Protein AF-A0AAN8QAS1-F1 (afdb_monomer_lite)

InterPro domains:
  IPR036691 Endonuclease/exonuclease/phosphatase superfamily [G3DSA:3.60.10.10] (1-132)
  IPR036691 Endonuclease/exonuclease/phosphatase superfamily [SSF56219] (20-127)

Structure (mmCIF, N/CA/C/O backbone):
data_AF-A0AAN8QAS1-F1
#
_entry.id   AF-A0AAN8QAS1-F1
#
loop_
_atom_site.group_PDB
_atom_site.id
_atom_site.type_symbol
_atom_site.label_atom_id
_atom_site.label_alt_id
_atom_site.label_comp_id
_atom_site.label_asym_id
_atom_site.label_entity_id
_atom_site.label_seq_id
_atom_site.pdbx_PDB_ins_code
_atom_site.Cartn_x
_atom_site.Cartn_y
_atom_site.Cartn_z
_atom_site.occupancy
_atom_site.B_iso_or_equiv
_atom_site.auth_seq_id
_atom_site.auth_comp_id
_atom_site.auth_asym_id
_atom_site.auth_atom_id
_atom_site.pdbx_PDB_model_num
ATOM 1 N N . MET A 1 1 ? -7.646 18.640 0.478 1.00 56.62 1 MET A N 1
ATOM 2 C CA . MET A 1 1 ? -7.851 17.253 0.929 1.00 56.62 1 MET A CA 1
ATOM 3 C C . MET A 1 1 ? -8.070 16.413 -0.322 1.00 56.62 1 MET A C 1
ATOM 5 O O . MET A 1 1 ? -8.580 16.973 -1.288 1.00 56.62 1 MET A O 1
ATOM 9 N N . SER A 1 2 ? -7.539 15.191 -0.413 1.00 81.88 2 SER A N 1
ATOM 10 C CA . SER A 1 2 ? -7.695 14.381 -1.635 1.00 81.88 2 SER A CA 1
ATOM 11 C C . SER A 1 2 ? -9.112 13.797 -1.704 1.00 81.88 2 SER A C 1
ATOM 13 O O . SER A 1 2 ? -9.688 13.495 -0.666 1.00 81.88 2 SER A O 1
ATOM 15 N N . VAL A 1 3 ? -9.660 13.589 -2.909 1.00 90.25 3 VAL A N 1
ATOM 16 C CA . VAL A 1 3 ? -11.012 13.010 -3.093 1.00 90.25 3 VAL A CA 1
ATOM 17 C C . VAL A 1 3 ? -11.155 11.665 -2.368 1.00 90.25 3 VAL A C 1
ATOM 19 O O . VAL A 1 3 ? -12.185 11.389 -1.769 1.00 90.25 3 VAL A O 1
ATOM 22 N N . LEU A 1 4 ? -10.100 10.842 -2.373 1.00 92.69 4 LEU A N 1
ATOM 23 C CA . LEU A 1 4 ? -10.087 9.567 -1.654 1.00 92.69 4 LEU A CA 1
ATOM 24 C C . LEU A 1 4 ? -10.229 9.755 -0.137 1.00 92.69 4 LEU A C 1
ATOM 26 O O . LEU A 1 4 ? -10.956 9.005 0.503 1.00 92.69 4 LEU A O 1
ATOM 30 N N . GLN A 1 5 ? -9.550 10.749 0.438 1.00 93.44 5 GLN A N 1
ATOM 31 C CA . GLN A 1 5 ? -9.654 11.038 1.866 1.00 93.44 5 GLN A CA 1
ATOM 32 C C . GLN A 1 5 ? -11.068 11.492 2.242 1.00 93.44 5 GLN A C 1
ATOM 34 O O . GLN A 1 5 ? -11.576 11.057 3.271 1.00 93.44 5 GLN A O 1
ATOM 39 N N . ASP A 1 6 ? -11.701 12.320 1.409 1.00 94.44 6 ASP A N 1
ATOM 40 C CA . ASP A 1 6 ? -13.074 12.782 1.638 1.00 94.44 6 ASP A CA 1
ATOM 41 C C . ASP A 1 6 ? -14.049 11.591 1.652 1.00 94.44 6 ASP A C 1
ATOM 43 O O . ASP A 1 6 ? -14.812 11.430 2.602 1.00 94.44 6 ASP A O 1
ATOM 47 N N . VAL A 1 7 ? -13.926 10.676 0.682 1.00 94.56 7 VAL A N 1
ATOM 48 C CA . VAL A 1 7 ? -14.735 9.445 0.613 1.00 94.56 7 VAL A CA 1
ATOM 49 C C . VAL A 1 7 ? -14.521 8.545 1.834 1.00 94.56 7 VAL A C 1
ATOM 51 O O . VAL A 1 7 ? -15.480 8.007 2.382 1.00 94.56 7 VAL A O 1
ATOM 54 N N . LEU A 1 8 ? -13.279 8.377 2.299 1.00 94.38 8 LEU A N 1
ATOM 55 C CA . LEU A 1 8 ? -13.002 7.568 3.492 1.00 94.38 8 LEU A CA 1
ATOM 56 C C . LEU A 1 8 ? -13.616 8.180 4.760 1.00 94.38 8 LEU A C 1
ATOM 58 O O . LEU A 1 8 ? -14.117 7.443 5.610 1.00 94.38 8 LEU A O 1
ATOM 62 N N . ILE A 1 9 ? -13.621 9.511 4.878 1.00 93.94 9 ILE A N 1
ATOM 63 C CA . ILE A 1 9 ? -14.266 10.218 5.993 1.00 93.94 9 ILE A CA 1
ATOM 64 C C . ILE A 1 9 ? -15.781 10.047 5.937 1.00 93.94 9 ILE A C 1
ATOM 66 O O . ILE A 1 9 ? -16.400 9.796 6.972 1.00 93.94 9 ILE A O 1
ATOM 70 N N . GLU A 1 10 ? -16.381 10.155 4.752 1.00 95.06 10 GLU A N 1
ATOM 71 C CA . GLU A 1 10 ? -17.814 9.930 4.552 1.00 95.06 10 GLU A CA 1
ATOM 72 C C . GLU A 1 10 ? -18.205 8.506 4.958 1.00 95.06 10 GLU A C 1
ATOM 74 O O . GLU A 1 10 ? -19.076 8.340 5.812 1.00 95.06 10 GLU A O 1
ATOM 79 N N . ILE A 1 11 ? -17.490 7.489 4.459 1.00 94.56 11 ILE A N 1
ATOM 80 C CA . ILE A 1 11 ? -17.718 6.080 4.821 1.00 94.56 11 ILE A CA 1
ATOM 81 C C . ILE A 1 11 ? -17.594 5.885 6.334 1.00 94.56 11 ILE A C 1
ATOM 83 O O . ILE A 1 11 ? -18.450 5.253 6.953 1.00 94.56 11 ILE A O 1
ATOM 87 N N . ARG A 1 12 ? -16.553 6.453 6.951 1.00 90.62 12 ARG A N 1
ATOM 88 C CA . ARG A 1 12 ? -16.329 6.350 8.396 1.00 90.62 12 ARG A CA 1
ATOM 89 C C . ARG A 1 12 ? -17.445 7.004 9.207 1.00 90.62 12 ARG A C 1
ATOM 91 O O . ARG A 1 12 ? -17.803 6.503 10.269 1.00 90.62 12 ARG A O 1
ATOM 98 N N . THR A 1 13 ? -17.969 8.123 8.720 1.00 93.00 13 THR A N 1
ATOM 99 C CA . THR A 1 13 ? -19.042 8.877 9.377 1.00 93.00 13 THR A CA 1
ATOM 100 C C . THR A 1 13 ? -20.380 8.155 9.255 1.00 93.00 13 THR A C 1
ATOM 102 O O . THR A 1 13 ? -21.142 8.117 10.218 1.00 93.00 13 THR A O 1
ATOM 105 N N . GLU A 1 14 ? -20.666 7.577 8.090 1.00 96.12 14 GLU A N 1
ATOM 106 C CA . GLU A 1 14 ? -21.944 6.925 7.801 1.00 96.12 14 GLU A CA 1
ATOM 107 C C . GLU A 1 14 ? -22.026 5.505 8.380 1.00 96.12 14 GLU A C 1
ATOM 109 O O . GLU A 1 14 ? -23.039 5.138 8.975 1.00 96.12 14 GLU A O 1
ATOM 114 N N . TYR A 1 15 ? -20.956 4.716 8.247 1.00 93.94 15 TYR A N 1
ATOM 115 C CA . TYR A 1 15 ? -20.949 3.286 8.580 1.00 93.94 15 TYR A CA 1
ATOM 116 C C . TYR A 1 15 ? -20.109 2.935 9.816 1.00 93.94 15 TYR A C 1
ATOM 118 O O . TYR A 1 15 ? -20.146 1.796 10.281 1.00 93.94 15 TYR A O 1
ATOM 126 N N . GLY A 1 16 ? -19.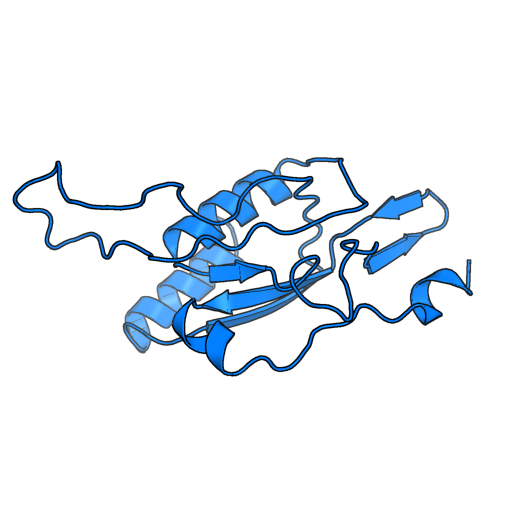366 3.891 10.380 1.00 89.62 16 GLY A N 1
ATOM 127 C CA . GLY A 1 16 ? -18.465 3.642 11.503 1.00 89.62 16 GLY A CA 1
ATOM 128 C C . GLY A 1 16 ? -17.224 2.838 11.101 1.00 89.62 16 GLY A C 1
ATOM 129 O O . GLY A 1 16 ? -16.671 3.001 10.013 1.00 89.62 16 GLY A O 1
ATOM 130 N N . PHE A 1 17 ? -16.744 1.989 12.011 1.00 85.88 17 PHE A N 1
ATOM 131 C CA . PHE A 1 17 ? -15.567 1.149 11.790 1.00 85.88 17 PHE A CA 1
ATOM 132 C C . PHE A 1 17 ? -15.937 -0.043 10.903 1.00 85.88 17 PHE A C 1
ATOM 134 O O . PHE A 1 17 ? -16.430 -1.061 11.385 1.00 85.88 17 PHE A O 1
ATOM 141 N N . VAL A 1 18 ? -15.707 0.108 9.600 1.00 92.75 18 VAL A N 1
ATOM 142 C CA . VAL A 1 18 ? -15.882 -0.949 8.600 1.00 92.75 18 VAL A CA 1
ATOM 143 C C . VAL A 1 18 ? -14.549 -1.314 7.965 1.00 92.75 18 VAL A C 1
ATOM 145 O O . VAL A 1 18 ? -13.675 -0.460 7.808 1.00 92.75 18 VAL A O 1
ATOM 148 N N . ASP A 1 19 ? -14.417 -2.577 7.573 1.00 95.00 19 ASP A N 1
ATOM 149 C CA . ASP A 1 19 ? -13.279 -3.045 6.792 1.00 95.00 19 ASP A CA 1
ATOM 150 C C . ASP A 1 19 ? -13.396 -2.560 5.342 1.00 95.00 19 ASP A C 1
ATOM 152 O O . ASP A 1 19 ? -14.443 -2.694 4.703 1.00 95.00 19 ASP A O 1
ATOM 156 N N . ILE A 1 20 ? -12.309 -2.003 4.809 1.00 95.94 20 ILE A N 1
ATOM 157 C CA . ILE A 1 20 ? -12.280 -1.348 3.501 1.00 95.94 20 ILE A CA 1
ATOM 158 C C . ILE A 1 20 ? -11.338 -2.103 2.565 1.00 95.94 20 ILE A C 1
ATOM 160 O O . ILE A 1 20 ? -10.257 -2.548 2.948 1.00 95.94 20 ILE A O 1
ATOM 164 N N . THR A 1 21 ? -11.748 -2.216 1.303 1.00 97.50 21 THR A N 1
ATOM 165 C CA . THR A 1 21 ? -10.883 -2.594 0.183 1.00 97.50 21 THR A CA 1
ATOM 166 C C . THR A 1 21 ? -10.887 -1.465 -0.838 1.00 97.50 21 THR A C 1
ATOM 168 O O . THR A 1 21 ? -11.944 -1.042 -1.301 1.00 97.50 21 THR A O 1
ATOM 171 N N . LEU A 1 22 ? -9.702 -0.988 -1.198 1.00 97.38 22 LEU A N 1
ATOM 172 C CA . LEU A 1 22 ? -9.468 -0.003 -2.245 1.00 97.38 22 LEU A CA 1
ATOM 173 C C . LEU A 1 22 ? -8.771 -0.697 -3.413 1.00 97.38 22 LEU A C 1
ATOM 175 O O . LEU A 1 22 ? -7.849 -1.480 -3.200 1.00 97.38 22 LEU A O 1
ATOM 179 N N . ALA A 1 23 ? -9.183 -0.410 -4.644 1.00 96.94 23 ALA A N 1
ATOM 180 C CA . ALA A 1 23 ? -8.551 -0.978 -5.827 1.00 96.94 23 ALA A CA 1
ATOM 181 C C . ALA A 1 23 ? -8.642 -0.020 -7.016 1.00 96.94 23 ALA A C 1
ATOM 183 O O . ALA A 1 23 ? -9.686 0.592 -7.238 1.00 96.94 23 ALA A O 1
ATOM 184 N N . GLY A 1 24 ? -7.568 0.074 -7.797 1.00 95.06 24 GLY A N 1
ATOM 185 C CA . GLY A 1 24 ? -7.543 0.842 -9.042 1.00 95.06 24 GLY A CA 1
ATOM 186 C C . GLY A 1 24 ? -6.230 1.577 -9.270 1.00 95.06 24 GLY A C 1
ATOM 187 O O . GLY A 1 24 ? -5.238 1.307 -8.595 1.00 95.06 24 GLY A O 1
ATOM 188 N N . ASP A 1 25 ? -6.252 2.506 -10.224 1.00 94.94 25 ASP A N 1
ATOM 189 C CA . ASP A 1 25 ? -5.138 3.398 -10.547 1.00 94.94 25 ASP A CA 1
ATOM 190 C C . ASP A 1 25 ? -5.106 4.581 -9.569 1.00 94.94 25 ASP A C 1
ATOM 192 O O . ASP A 1 25 ? -6.003 5.428 -9.552 1.00 94.94 25 ASP A O 1
ATOM 196 N N . PHE A 1 26 ? -4.054 4.652 -8.754 1.00 95.44 26 PHE A N 1
ATOM 197 C CA . PHE A 1 26 ? -3.834 5.750 -7.813 1.00 95.44 26 PHE A CA 1
ATOM 198 C C . PHE A 1 26 ? -2.878 6.812 -8.361 1.00 95.44 26 PHE A C 1
ATOM 200 O O . PHE A 1 26 ? -2.639 7.821 -7.690 1.00 95.44 26 PHE A O 1
ATOM 207 N N . ASN A 1 27 ? -2.248 6.564 -9.515 1.00 95.19 27 ASN A N 1
ATOM 208 C CA . ASN A 1 27 ? -1.186 7.382 -10.104 1.00 95.19 27 ASN A CA 1
ATOM 209 C C . ASN A 1 27 ? -0.080 7.762 -9.088 1.00 95.19 27 ASN A C 1
ATOM 211 O O . ASN A 1 27 ? 0.531 8.839 -9.108 1.00 95.19 27 ASN A O 1
ATOM 215 N N . SER A 1 28 ? 0.144 6.860 -8.133 1.00 96.62 28 SER A N 1
ATOM 216 C CA . SER A 1 28 ? 0.935 7.078 -6.928 1.00 96.62 28 SER A CA 1
ATOM 217 C C . SER A 1 28 ? 2.116 6.124 -6.925 1.00 96.62 28 SER A C 1
ATOM 219 O O . SER A 1 28 ? 1.950 4.920 -6.782 1.00 96.62 28 SER A O 1
ATOM 221 N N . ARG A 1 29 ? 3.332 6.645 -7.072 1.00 98.06 29 ARG A N 1
ATOM 222 C CA . ARG A 1 29 ? 4.547 5.823 -7.003 1.00 98.06 29 ARG A CA 1
ATOM 223 C C . ARG A 1 29 ? 5.024 5.842 -5.564 1.00 98.06 29 ARG A C 1
ATOM 225 O O . ARG A 1 29 ? 5.368 6.906 -5.050 1.00 98.06 29 ARG A O 1
ATOM 232 N N . THR A 1 30 ? 4.942 4.701 -4.892 1.00 98.06 30 THR A N 1
ATOM 233 C CA . THR A 1 30 ? 5.153 4.586 -3.438 1.00 98.06 30 THR A CA 1
ATOM 234 C C . THR A 1 30 ? 6.559 4.114 -3.072 1.00 98.06 30 THR A C 1
ATOM 236 O O . THR A 1 30 ? 6.929 4.165 -1.899 1.00 98.06 30 THR A O 1
ATOM 239 N N . GLY A 1 31 ? 7.367 3.677 -4.044 1.00 97.31 31 GLY A N 1
ATOM 240 C CA . GLY A 1 31 ? 8.696 3.127 -3.785 1.00 97.31 31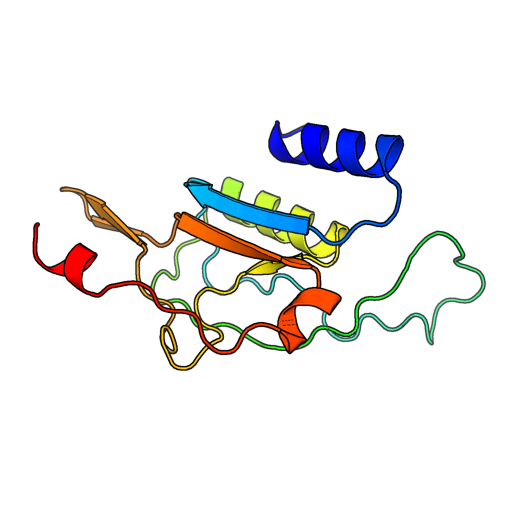 GLY A CA 1
ATOM 241 C C . GLY A 1 31 ? 8.637 1.967 -2.792 1.00 97.31 31 GLY A C 1
ATOM 242 O O . GLY A 1 31 ? 7.730 1.135 -2.857 1.00 97.31 31 GLY A O 1
ATOM 243 N N . ASP A 1 32 ? 9.551 1.987 -1.823 1.00 94.81 32 ASP A N 1
ATOM 244 C CA . ASP A 1 32 ? 9.608 1.064 -0.678 1.00 94.81 32 ASP A CA 1
ATOM 245 C C . ASP A 1 32 ? 9.087 1.695 0.624 1.00 94.81 32 ASP A C 1
ATOM 247 O O . ASP A 1 32 ? 9.494 1.310 1.717 1.00 94.81 32 ASP A O 1
ATOM 251 N N . LEU A 1 33 ? 8.230 2.718 0.539 1.00 97.25 33 LEU A N 1
ATOM 252 C CA . LEU A 1 33 ? 7.618 3.271 1.743 1.00 97.25 33 LEU A CA 1
ATOM 253 C C . LEU A 1 33 ? 6.737 2.215 2.417 1.00 97.25 33 LEU A C 1
ATOM 255 O O . LEU A 1 33 ? 5.856 1.638 1.770 1.00 97.25 33 LEU A O 1
ATOM 259 N N . GLU A 1 34 ? 6.960 2.020 3.715 1.00 97.00 34 GLU A N 1
ATOM 260 C CA . GLU A 1 34 ? 6.077 1.228 4.568 1.00 97.00 34 GLU A CA 1
ATOM 261 C C . GLU A 1 34 ? 4.741 1.959 4.712 1.00 97.00 34 GLU A C 1
ATOM 263 O O . GLU A 1 34 ? 4.723 3.165 4.967 1.00 97.00 34 GLU A O 1
ATOM 268 N N . ASP A 1 35 ? 3.642 1.227 4.566 1.00 96.56 35 ASP A N 1
ATOM 269 C CA . ASP A 1 35 ? 2.243 1.658 4.712 1.00 96.56 35 ASP A CA 1
ATOM 270 C C . ASP A 1 35 ? 1.645 1.257 6.069 1.00 96.56 35 ASP A C 1
ATOM 272 O O . ASP A 1 35 ? 0.432 1.257 6.246 1.00 96.56 35 ASP A O 1
ATOM 276 N N . TYR A 1 36 ? 2.503 0.939 7.034 1.00 95.75 36 TYR A N 1
ATOM 277 C CA . TYR A 1 36 ? 2.157 0.703 8.431 1.00 95.75 36 TYR A CA 1
ATOM 278 C C . TYR A 1 36 ? 3.132 1.455 9.345 1.00 95.75 36 TYR A C 1
ATOM 280 O O . TYR A 1 36 ? 4.203 1.906 8.914 1.00 95.75 36 TYR A O 1
ATOM 288 N N . VAL A 1 37 ? 2.746 1.641 10.604 1.00 90.94 37 VAL A N 1
ATOM 289 C CA . VAL A 1 37 ? 3.602 2.245 11.629 1.00 90.94 37 VAL A CA 1
ATOM 290 C C . VAL A 1 37 ? 4.384 1.130 12.321 1.00 90.94 37 VAL A C 1
ATOM 292 O O . VAL A 1 37 ? 3.817 0.180 12.850 1.00 90.94 37 VAL A O 1
ATOM 295 N N . GLU A 1 38 ? 5.714 1.213 12.301 1.00 84.62 38 GLU A N 1
ATOM 296 C CA . GLU A 1 38 ? 6.548 0.226 12.985 1.00 84.62 38 GLU A CA 1
ATOM 297 C C . GLU A 1 38 ? 6.421 0.398 14.505 1.00 84.62 38 GLU A C 1
ATOM 299 O O . GLU A 1 38 ? 6.643 1.486 15.032 1.00 84.62 38 GLU A O 1
ATOM 304 N N . ASN A 1 39 ? 6.105 -0.692 15.211 1.00 79.25 39 ASN A N 1
ATOM 305 C CA . ASN A 1 39 ? 5.850 -0.694 16.655 1.00 79.25 39 ASN A CA 1
ATOM 306 C C . ASN A 1 39 ? 4.735 0.272 17.070 1.00 79.25 39 ASN A C 1
ATOM 308 O O . ASN A 1 39 ? 4.919 1.076 17.987 1.00 79.25 39 ASN A O 1
ATOM 312 N N . ASP A 1 40 ? 3.571 0.145 16.438 1.00 80.44 40 ASP A N 1
ATOM 313 C CA . ASP A 1 40 ? 2.391 0.955 16.730 1.00 80.44 40 ASP A CA 1
ATOM 314 C C . ASP A 1 40 ? 1.713 0.577 18.058 1.00 80.44 40 ASP A C 1
ATOM 316 O O . ASP A 1 40 ? 0.546 0.236 18.140 1.00 80.44 40 ASP A O 1
ATOM 320 N N . SER A 1 41 ? 2.476 0.527 19.143 1.00 75.56 41 SER A N 1
ATOM 321 C CA . SER A 1 41 ? 1.998 0.100 20.449 1.00 75.56 41 SER A CA 1
ATOM 322 C C . SER A 1 41 ? 1.847 1.311 21.364 1.00 75.56 41 SER A C 1
ATOM 324 O O . SER A 1 41 ? 2.830 1.979 21.687 1.00 75.56 41 SER A O 1
ATOM 326 N N . LEU A 1 42 ? 0.654 1.488 21.931 1.00 74.81 42 LEU A N 1
ATOM 327 C CA . LEU A 1 42 ? 0.354 2.520 22.932 1.00 74.81 42 LEU A CA 1
ATOM 328 C C . LEU A 1 42 ? 0.990 2.279 24.316 1.00 74.81 42 LEU A C 1
ATOM 330 O O . LEU A 1 42 ? 0.710 3.013 25.255 1.00 74.81 42 LEU A O 1
ATOM 334 N N . ARG A 1 43 ? 1.881 1.287 24.481 1.00 68.38 43 ARG A N 1
ATOM 335 C CA . ARG A 1 43 ? 2.516 0.932 25.775 1.00 68.38 43 ARG A CA 1
ATOM 336 C C . ARG A 1 43 ? 3.144 2.105 26.536 1.00 68.38 43 ARG A C 1
ATOM 338 O O . ARG A 1 43 ? 3.299 2.008 27.750 1.00 68.38 43 ARG A O 1
ATOM 345 N N . TYR A 1 44 ? 3.533 3.171 25.840 1.00 69.69 44 TYR A N 1
ATOM 346 C CA . TYR A 1 44 ? 4.189 4.343 26.425 1.00 69.69 44 TYR A CA 1
ATOM 347 C C . TYR A 1 44 ? 3.283 5.575 26.525 1.00 69.69 44 TYR A C 1
ATOM 349 O O . TYR A 1 44 ? 3.744 6.619 26.981 1.00 69.69 44 TYR A O 1
ATOM 357 N N . ILE A 1 45 ? 2.018 5.469 26.111 1.00 71.00 45 ILE A N 1
ATOM 358 C CA . ILE A 1 45 ? 1.066 6.576 26.112 1.00 71.00 45 ILE A CA 1
ATOM 359 C C . ILE A 1 45 ? -0.156 6.164 26.935 1.00 71.00 45 ILE A C 1
ATOM 361 O O . ILE A 1 45 ? -0.907 5.270 26.557 1.00 71.00 45 ILE A O 1
ATOM 365 N N . GLN A 1 46 ? -0.323 6.798 28.093 1.00 59.56 46 GLN A N 1
ATOM 366 C CA . GLN A 1 46 ? -1.505 6.627 28.939 1.00 59.56 46 GLN A CA 1
ATOM 367 C C . GLN A 1 46 ? -2.641 7.522 28.413 1.00 59.56 46 GLN A C 1
ATOM 369 O O . GLN A 1 46 ? -2.377 8.617 27.920 1.00 59.56 46 GLN A O 1
ATOM 374 N N . ASP A 1 47 ? -3.884 7.047 28.522 1.00 61.84 47 ASP A N 1
ATOM 375 C CA . ASP A 1 47 ? -5.118 7.824 28.311 1.00 61.84 47 ASP A CA 1
ATOM 376 C C . ASP A 1 47 ? -5.374 8.372 26.889 1.00 61.84 47 ASP A C 1
ATOM 378 O O . ASP A 1 47 ? -5.870 9.487 26.720 1.00 61.84 47 ASP A O 1
ATOM 382 N N . ILE A 1 48 ? -5.098 7.583 25.842 1.00 62.94 48 ILE A N 1
ATOM 383 C CA . ILE A 1 48 ? -5.613 7.861 24.488 1.00 62.94 48 ILE A CA 1
ATOM 384 C C . ILE A 1 48 ? -6.741 6.882 24.152 1.00 62.94 48 ILE A C 1
ATOM 386 O O . ILE A 1 48 ? -6.492 5.736 23.799 1.00 62.94 48 ILE A O 1
ATOM 390 N N . GLU A 1 49 ? -7.984 7.364 24.211 1.00 61.94 49 GLU A N 1
ATOM 391 C CA . GLU A 1 49 ? -9.177 6.649 23.714 1.00 61.94 49 GLU A CA 1
ATOM 392 C C . GLU A 1 49 ? -9.427 6.883 22.209 1.00 61.94 49 GLU A C 1
ATOM 394 O O . GLU A 1 49 ? -10.328 6.294 21.623 1.00 61.94 49 GLU A O 1
ATOM 399 N N . ILE A 1 50 ? -8.651 7.771 21.577 1.00 67.25 50 ILE A N 1
ATOM 400 C CA . ILE A 1 50 ? -8.929 8.308 20.231 1.00 67.25 50 ILE A CA 1
ATOM 401 C C . ILE A 1 50 ? -8.118 7.579 19.138 1.00 67.25 50 ILE A C 1
ATOM 403 O O . ILE A 1 50 ? -8.345 7.793 17.949 1.00 67.25 50 ILE A O 1
ATOM 407 N N . TYR A 1 51 ? -7.168 6.721 19.520 1.00 73.19 51 TYR A N 1
ATOM 408 C CA . TYR A 1 51 ? -6.281 6.015 18.596 1.00 73.19 51 TYR A CA 1
ATOM 409 C C . TYR A 1 51 ? -6.382 4.508 18.794 1.00 73.19 51 TYR A C 1
ATOM 411 O O . TYR A 1 51 ? -6.128 4.010 19.890 1.00 73.19 51 TYR A O 1
ATOM 419 N N . GLU A 1 52 ? -6.708 3.791 17.722 1.00 75.88 52 GLU A N 1
ATOM 420 C CA . GLU A 1 52 ? -6.636 2.336 17.697 1.00 75.88 52 GLU A CA 1
ATOM 421 C C . GLU A 1 52 ? -5.319 1.916 17.037 1.00 75.88 52 GLU A C 1
ATOM 423 O O . GLU A 1 52 ? -5.137 2.174 15.847 1.00 75.88 52 GLU A O 1
ATOM 428 N N . PRO A 1 53 ? -4.391 1.310 17.797 1.00 82.31 53 PRO A N 1
ATOM 429 C CA . PRO A 1 53 ? -3.133 0.839 17.248 1.00 82.31 53 PRO A CA 1
ATOM 430 C C . PRO A 1 53 ? -3.344 -0.315 16.274 1.00 82.31 53 PRO A C 1
ATOM 432 O O . PRO A 1 53 ? -4.126 -1.232 16.540 1.00 82.31 53 PRO A O 1
ATOM 435 N N . ASP A 1 54 ? -2.575 -0.312 15.193 1.00 85.06 54 ASP A N 1
ATOM 436 C CA . ASP A 1 54 ? -2.567 -1.379 14.208 1.00 85.06 54 ASP A CA 1
ATOM 437 C C . ASP A 1 54 ? -1.419 -2.368 14.465 1.00 85.06 54 ASP A C 1
ATOM 439 O O . ASP A 1 54 ? -0.294 -2.006 14.800 1.00 85.06 54 ASP A O 1
ATOM 443 N N . ILE A 1 55 ? -1.693 -3.662 14.318 1.00 86.44 55 ILE A N 1
ATOM 444 C CA . ILE A 1 55 ? -0.715 -4.732 14.580 1.00 86.44 55 ILE A CA 1
ATOM 445 C C . ILE A 1 55 ? -0.014 -5.224 13.308 1.00 86.44 55 ILE A C 1
ATOM 447 O O . ILE A 1 55 ? 0.723 -6.213 13.348 1.00 86.44 55 ILE A O 1
ATOM 451 N N . PHE A 1 56 ? -0.235 -4.556 12.178 1.00 92.38 56 PHE A N 1
ATOM 452 C CA . PHE A 1 56 ? 0.322 -4.947 10.894 1.00 92.38 56 PHE A CA 1
ATOM 453 C C . PHE A 1 56 ? 1.840 -4.727 10.806 1.00 92.38 56 PHE A C 1
ATOM 455 O O . PHE A 1 56 ? 2.368 -3.680 11.175 1.00 92.38 56 PHE A O 1
ATOM 462 N N . ASN A 1 57 ? 2.569 -5.729 10.302 1.00 92.31 57 ASN A N 1
ATOM 463 C CA . ASN A 1 57 ? 4.036 -5.694 10.221 1.00 92.31 57 ASN A CA 1
ATOM 464 C C . ASN A 1 57 ? 4.623 -6.445 9.010 1.00 92.31 57 ASN A C 1
ATOM 466 O O . ASN A 1 57 ? 5.794 -6.835 9.021 1.00 92.31 57 ASN A O 1
ATOM 470 N N . ILE A 1 58 ? 3.820 -6.672 7.967 1.00 93.69 58 ILE A N 1
ATOM 471 C CA . ILE A 1 58 ? 4.253 -7.413 6.780 1.00 93.69 58 ILE A CA 1
ATOM 472 C C . ILE A 1 58 ? 4.876 -6.435 5.782 1.00 93.69 58 ILE A C 1
ATOM 474 O O . ILE A 1 58 ? 4.183 -5.615 5.174 1.00 93.69 58 ILE A O 1
ATOM 478 N N . ARG A 1 59 ? 6.186 -6.548 5.559 1.00 95.44 59 ARG A N 1
ATOM 479 C CA . ARG A 1 59 ? 6.876 -5.772 4.519 1.00 95.44 59 ARG A CA 1
ATOM 480 C C . ARG A 1 59 ? 6.438 -6.195 3.123 1.00 95.44 59 ARG A C 1
ATOM 482 O O . ARG A 1 59 ? 6.150 -7.366 2.883 1.00 95.44 59 ARG A O 1
ATOM 489 N N . ARG A 1 60 ? 6.436 -5.236 2.201 1.00 96.38 60 ARG A N 1
ATOM 490 C CA . ARG A 1 60 ? 6.206 -5.476 0.773 1.00 96.38 60 ARG A CA 1
ATOM 491 C C . ARG A 1 60 ? 7.483 -5.288 -0.032 1.00 96.38 60 ARG A C 1
ATOM 493 O O . ARG A 1 60 ? 8.353 -4.501 0.335 1.00 96.38 60 ARG A O 1
ATOM 500 N N . HIS A 1 61 ? 7.553 -5.966 -1.165 1.00 97.12 61 HIS A N 1
ATOM 501 C CA . HIS A 1 61 ? 8.523 -5.681 -2.212 1.00 97.12 61 HIS A CA 1
ATOM 502 C C . HIS A 1 61 ? 7.935 -4.730 -3.264 1.00 97.12 61 HIS A C 1
ATOM 504 O O . HIS A 1 61 ? 6.721 -4.571 -3.382 1.00 97.12 61 HIS A O 1
ATOM 510 N N . ASN A 1 62 ? 8.803 -4.056 -4.014 1.00 97.44 62 ASN A N 1
ATOM 511 C CA . ASN A 1 62 ? 8.409 -3.211 -5.139 1.00 97.44 62 ASN A CA 1
ATOM 512 C C . ASN A 1 62 ? 9.570 -3.072 -6.121 1.00 97.44 62 ASN A C 1
ATOM 514 O O . ASN A 1 62 ? 10.654 -2.639 -5.730 1.00 97.44 62 ASN A O 1
ATOM 518 N N . LEU A 1 63 ? 9.364 -3.394 -7.393 1.00 96.38 63 LEU A N 1
ATOM 519 C CA . LEU A 1 63 ? 10.343 -3.145 -8.450 1.00 96.38 63 LEU A CA 1
ATOM 520 C C . LEU A 1 63 ? 10.419 -1.661 -8.827 1.00 96.38 63 LEU A C 1
ATOM 522 O O . LEU A 1 63 ? 11.457 -1.191 -9.302 1.00 96.38 63 LEU A O 1
ATOM 526 N N . ASP A 1 64 ? 9.338 -0.909 -8.629 1.00 96.81 64 ASP A N 1
ATOM 527 C CA . ASP A 1 64 ? 9.328 0.534 -8.816 1.00 96.81 64 ASP A CA 1
ATOM 528 C C . ASP A 1 64 ? 9.822 1.242 -7.551 1.00 96.81 64 ASP A C 1
ATOM 530 O O . ASP A 1 64 ? 9.101 1.366 -6.564 1.00 96.81 64 ASP A O 1
ATOM 534 N N . LYS A 1 65 ? 11.071 1.714 -7.579 1.00 97.25 65 LYS A N 1
ATOM 535 C CA . LYS A 1 65 ? 11.712 2.402 -6.445 1.00 97.25 65 LYS A CA 1
ATOM 536 C C . LYS A 1 65 ? 11.455 3.905 -6.409 1.00 97.25 65 LYS A C 1
ATOM 538 O O . LYS A 1 65 ? 11.878 4.574 -5.467 1.00 97.25 65 LYS A O 1
ATOM 543 N N . GLU A 1 66 ? 10.800 4.457 -7.424 1.00 97.69 66 GLU A N 1
ATOM 544 C CA . GLU A 1 66 ? 10.536 5.889 -7.464 1.00 97.69 66 GLU A CA 1
ATOM 545 C C . GLU A 1 66 ? 9.379 6.265 -6.539 1.00 97.69 66 GLU A C 1
ATOM 547 O O . GLU A 1 66 ? 8.437 5.501 -6.322 1.00 97.69 66 GLU A O 1
ATOM 552 N N . ILE A 1 67 ? 9.455 7.480 -5.996 1.00 98.25 67 ILE A N 1
ATOM 553 C CA . ILE A 1 67 ? 8.434 8.023 -5.107 1.00 98.25 67 ILE A CA 1
ATOM 554 C C . ILE A 1 67 ? 7.992 9.382 -5.630 1.00 98.25 67 ILE A C 1
ATOM 556 O O . ILE A 1 67 ? 8.822 10.274 -5.811 1.00 98.25 67 ILE A O 1
ATOM 560 N N . ASN A 1 68 ? 6.686 9.559 -5.823 1.00 97.31 68 ASN A N 1
ATOM 561 C CA . ASN A 1 68 ? 6.097 10.858 -6.141 1.00 97.31 68 ASN A CA 1
ATOM 562 C C . ASN A 1 68 ? 5.305 11.424 -4.946 1.00 97.31 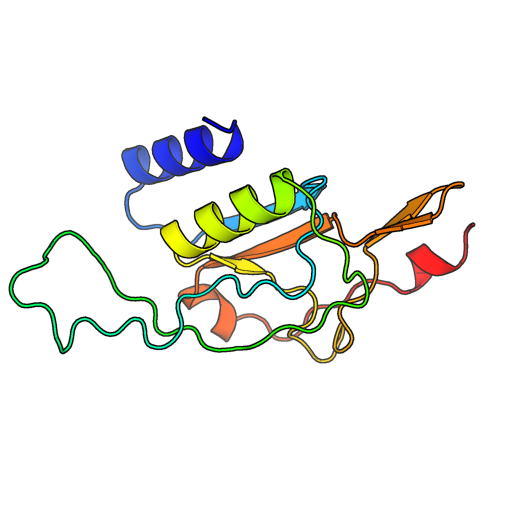68 ASN A C 1
ATOM 564 O O . ASN A 1 68 ? 5.104 10.761 -3.927 1.00 97.31 68 ASN A O 1
ATOM 568 N N . ASN A 1 69 ? 4.866 12.681 -5.056 1.00 96.94 69 ASN A N 1
ATOM 569 C CA . ASN A 1 69 ? 4.131 13.353 -3.978 1.00 96.94 69 ASN A CA 1
ATOM 570 C C . ASN A 1 69 ? 2.811 12.643 -3.640 1.00 96.94 69 ASN A C 1
ATOM 572 O O . ASN A 1 69 ? 2.454 12.561 -2.467 1.00 96.94 69 ASN A O 1
ATOM 576 N N . TYR A 1 70 ? 2.124 12.099 -4.650 1.00 96.62 70 TYR A N 1
ATOM 577 C CA . TYR A 1 70 ? 0.892 11.330 -4.464 1.00 96.62 70 TYR A CA 1
ATOM 578 C C . TYR A 1 70 ? 1.148 10.025 -3.705 1.00 96.62 70 TYR A C 1
ATOM 580 O O . TYR A 1 70 ? 0.399 9.698 -2.797 1.00 96.62 70 TYR A O 1
ATOM 588 N N . GLY A 1 71 ? 2.268 9.348 -3.973 1.00 97.62 71 GLY A N 1
ATOM 589 C CA . GLY A 1 71 ? 2.700 8.160 -3.246 1.00 97.62 71 GLY A CA 1
ATOM 590 C C . GLY A 1 71 ? 2.943 8.413 -1.765 1.00 97.62 71 GLY A C 1
ATOM 591 O O . GLY A 1 71 ? 2.540 7.596 -0.946 1.00 97.62 71 GLY A O 1
ATOM 592 N N . ARG A 1 72 ? 3.535 9.556 -1.394 1.00 97.62 72 ARG A N 1
ATOM 593 C CA . ARG A 1 72 ? 3.697 9.923 0.027 1.00 97.62 72 ARG A CA 1
ATOM 594 C C . ARG A 1 72 ? 2.349 10.138 0.707 1.00 97.62 72 ARG A C 1
ATOM 596 O O . ARG A 1 72 ? 2.091 9.539 1.741 1.00 97.62 72 ARG A O 1
ATOM 603 N N . GLN A 1 73 ? 1.478 10.924 0.074 1.00 96.75 73 GLN A N 1
ATOM 604 C CA . GLN A 1 73 ? 0.141 11.209 0.600 1.00 96.75 73 GLN A CA 1
ATOM 605 C C . GLN A 1 73 ? -0.718 9.947 0.713 1.00 96.75 73 GLN A C 1
ATOM 607 O O . GLN A 1 73 ? -1.445 9.794 1.689 1.00 96.75 73 GLN A O 1
ATOM 612 N N . LEU A 1 74 ? -0.619 9.036 -0.260 1.00 97.38 74 LEU A N 1
ATOM 613 C CA . LEU A 1 74 ? -1.308 7.752 -0.222 1.00 97.38 74 LEU A CA 1
ATOM 614 C C . LEU A 1 74 ? -0.829 6.920 0.968 1.00 97.38 74 LEU A C 1
ATOM 616 O O . LEU A 1 74 ? -1.656 6.431 1.720 1.00 97.38 74 LEU A O 1
ATOM 620 N N . ILE A 1 75 ? 0.482 6.794 1.174 1.00 97.69 75 ILE A N 1
ATOM 621 C CA . ILE A 1 75 ? 1.040 6.027 2.296 1.00 97.69 75 ILE A CA 1
ATOM 622 C C . ILE A 1 75 ? 0.607 6.600 3.650 1.00 97.69 75 ILE A C 1
ATOM 624 O O . ILE A 1 75 ? 0.222 5.840 4.536 1.00 97.69 75 ILE A O 1
ATOM 628 N N . ASP A 1 76 ? 0.633 7.924 3.809 1.00 95.94 76 ASP A N 1
ATOM 629 C CA . ASP A 1 76 ? 0.196 8.575 5.049 1.00 95.94 76 ASP A CA 1
ATOM 630 C C . ASP A 1 76 ? -1.304 8.347 5.307 1.00 95.94 76 ASP A C 1
ATOM 632 O O . ASP A 1 76 ? -1.717 8.066 6.436 1.00 95.94 76 ASP A O 1
ATOM 636 N N . LEU A 1 77 ? -2.123 8.403 4.250 1.00 95.44 77 LEU A N 1
ATOM 637 C CA . LEU A 1 77 ? -3.545 8.080 4.323 1.00 95.44 77 LEU A CA 1
ATOM 638 C C . LEU A 1 77 ? -3.764 6.613 4.713 1.00 95.44 77 LEU A C 1
ATOM 640 O O . LEU A 1 77 ? -4.518 6.339 5.636 1.00 95.44 77 LEU A O 1
ATOM 644 N N . LEU A 1 78 ? -3.078 5.677 4.061 1.00 96.06 78 LEU A N 1
ATOM 645 C CA . LEU A 1 78 ? -3.193 4.243 4.327 1.00 96.06 78 LEU A CA 1
ATOM 646 C C . LEU A 1 78 ? -2.864 3.897 5.790 1.00 96.06 78 LEU A C 1
ATOM 648 O O . LEU A 1 78 ? -3.659 3.225 6.446 1.00 96.06 78 LEU A O 1
ATOM 652 N N . LYS A 1 79 ? -1.785 4.471 6.342 1.00 94.75 79 LYS A N 1
ATOM 653 C CA . LYS A 1 79 ? -1.434 4.341 7.769 1.00 94.75 79 LYS A CA 1
ATOM 654 C C . LYS A 1 79 ? -2.529 4.845 8.698 1.00 94.75 79 LYS A C 1
ATOM 656 O O . LYS A 1 79 ? -2.831 4.200 9.692 1.00 94.75 79 LYS A O 1
ATOM 661 N N . THR A 1 80 ? -3.127 5.989 8.368 1.00 91.44 80 THR A N 1
ATOM 662 C CA . THR A 1 80 ? -4.168 6.623 9.196 1.00 91.44 80 THR A CA 1
ATOM 663 C C . THR A 1 80 ? -5.411 5.740 9.337 1.00 91.44 80 THR A C 1
ATOM 665 O O . THR A 1 80 ? -6.114 5.829 10.340 1.00 91.44 80 THR A O 1
ATOM 668 N N . TYR A 1 81 ? -5.688 4.893 8.343 1.00 91.94 81 TYR A N 1
ATOM 669 C CA . TYR A 1 81 ? -6.879 4.043 8.306 1.00 91.94 81 TYR A CA 1
ATOM 670 C C . TYR A 1 81 ? -6.591 2.554 8.568 1.00 91.94 81 TYR A C 1
ATOM 672 O O . TYR A 1 81 ? -7.523 1.756 8.477 1.00 91.94 81 TYR A O 1
ATOM 680 N N . GLY A 1 82 ? -5.344 2.163 8.871 1.00 94.31 82 GLY A N 1
ATOM 681 C CA . GLY A 1 82 ? -4.973 0.747 9.033 1.00 94.31 82 GLY A CA 1
ATOM 682 C C . GLY A 1 82 ? -5.243 -0.076 7.767 1.00 94.31 82 GLY A C 1
ATOM 683 O O . GLY A 1 82 ? -5.828 -1.158 7.829 1.00 94.31 82 GLY A O 1
ATOM 684 N N . ILE A 1 83 ? -4.932 0.501 6.598 1.00 96.25 83 ILE A N 1
ATOM 685 C CA . ILE A 1 83 ? -5.112 -0.111 5.274 1.00 96.25 83 ILE A CA 1
ATOM 686 C C . ILE A 1 83 ? -3.731 -0.343 4.663 1.00 96.25 83 ILE A C 1
ATOM 688 O O . ILE A 1 83 ? -2.889 0.549 4.694 1.00 96.25 83 ILE A O 1
A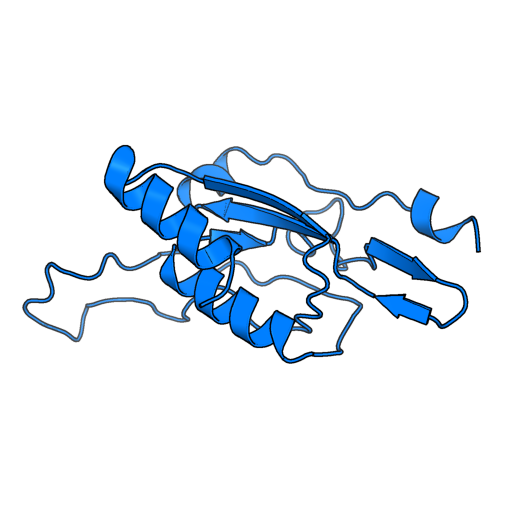TOM 692 N N . HIS A 1 84 ? -3.502 -1.499 4.037 1.00 97.75 84 HIS A N 1
ATOM 693 C CA . HIS A 1 84 ? -2.200 -1.845 3.461 1.00 97.75 84 HIS A CA 1
ATOM 694 C C . HIS A 1 84 ? -2.309 -2.447 2.062 1.00 97.75 84 HIS A C 1
ATOM 696 O O . HIS A 1 84 ? -3.236 -3.191 1.745 1.00 97.75 84 HIS A O 1
ATOM 702 N N . LEU A 1 85 ? -1.324 -2.142 1.222 1.00 98.19 85 LEU A N 1
ATOM 703 C CA . LEU A 1 85 ? -1.196 -2.585 -0.165 1.00 98.19 85 LEU A CA 1
ATOM 704 C C . LEU A 1 85 ? -0.993 -4.111 -0.274 1.00 98.19 85 LEU A C 1
ATOM 706 O O . LEU A 1 85 ? -0.203 -4.695 0.450 1.00 98.19 85 LEU A O 1
ATOM 710 N N . LEU A 1 86 ? -1.621 -4.802 -1.215 1.00 97.94 86 LEU A N 1
ATOM 711 C CA . LEU A 1 86 ? -1.349 -6.229 -1.451 1.00 97.94 86 LEU A CA 1
ATOM 712 C C . LEU A 1 86 ? -0.108 -6.453 -2.319 1.00 97.94 86 LEU A C 1
ATOM 714 O O . LEU A 1 86 ? 0.578 -7.468 -2.173 1.00 97.94 86 LEU A O 1
ATOM 718 N N . ASN A 1 87 ? 0.187 -5.501 -3.207 1.00 97.19 87 ASN A N 1
ATOM 719 C CA . ASN A 1 87 ? 1.314 -5.564 -4.129 1.00 97.19 87 ASN A CA 1
ATOM 720 C C . ASN A 1 87 ? 2.625 -5.813 -3.379 1.00 97.19 87 ASN A C 1
ATOM 722 O O . ASN A 1 87 ? 2.939 -5.118 -2.410 1.00 97.19 87 ASN A O 1
ATOM 726 N N . GLY A 1 88 ? 3.390 -6.805 -3.833 1.00 96.88 88 GLY A N 1
ATOM 727 C CA . GLY A 1 88 ? 4.667 -7.154 -3.220 1.00 96.88 88 GLY A CA 1
ATOM 728 C C . GLY A 1 88 ? 4.609 -7.991 -1.943 1.00 96.88 88 GLY A C 1
ATOM 729 O O . GLY A 1 88 ? 5.662 -8.172 -1.332 1.00 96.88 88 GLY A O 1
ATOM 730 N N . ARG A 1 89 ? 3.434 -8.453 -1.485 1.00 96.12 89 ARG A N 1
ATOM 731 C CA . ARG A 1 89 ? 3.294 -9.180 -0.201 1.00 96.12 89 ARG A CA 1
ATOM 732 C C . ARG A 1 89 ? 3.005 -10.670 -0.322 1.00 96.12 89 ARG A C 1
ATOM 734 O O . ARG A 1 89 ? 3.258 -11.413 0.624 1.00 96.12 89 ARG A O 1
ATOM 741 N N . PHE A 1 90 ? 2.481 -11.110 -1.460 1.00 96.19 90 PHE A N 1
ATOM 742 C CA . PHE A 1 90 ? 2.019 -12.483 -1.653 1.00 96.19 90 PHE A CA 1
ATOM 743 C C . PHE A 1 90 ? 2.900 -13.246 -2.645 1.00 96.19 90 PHE A C 1
ATOM 745 O O . PHE A 1 90 ? 3.565 -12.617 -3.473 1.00 96.19 90 PHE A O 1
ATOM 752 N N . PRO A 1 91 ? 2.928 -14.593 -2.586 1.00 95.62 91 PRO A N 1
ATOM 753 C CA . PRO A 1 91 ? 3.728 -15.409 -3.497 1.00 95.62 91 PRO A CA 1
ATOM 754 C C . PRO A 1 91 ? 3.516 -15.079 -4.980 1.00 95.62 91 PRO A C 1
ATOM 756 O O . PRO A 1 91 ? 4.493 -15.055 -5.730 1.00 95.62 91 PRO A O 1
ATOM 759 N N . GLY A 1 92 ? 2.280 -14.777 -5.388 1.00 95.50 92 GLY A N 1
ATOM 760 C CA . GLY A 1 92 ? 1.925 -14.419 -6.761 1.00 95.50 92 GLY A CA 1
ATOM 761 C C . GLY A 1 92 ? 2.469 -13.070 -7.253 1.00 95.50 92 GLY A C 1
ATOM 762 O O . GLY A 1 92 ? 2.474 -12.825 -8.458 1.00 95.50 92 GLY A O 1
ATOM 763 N N . ASP A 1 93 ? 2.962 -12.207 -6.362 1.00 95.69 93 ASP A N 1
ATOM 764 C CA . ASP A 1 93 ? 3.576 -10.915 -6.690 1.00 95.69 93 ASP A CA 1
ATOM 765 C C . ASP A 1 93 ? 4.785 -10.627 -5.789 1.00 95.69 93 ASP A C 1
ATOM 767 O O . ASP A 1 93 ? 4.987 -9.516 -5.310 1.00 95.69 93 ASP A O 1
ATOM 771 N N . ARG A 1 94 ? 5.602 -11.647 -5.523 1.00 93.50 94 ARG A N 1
ATOM 772 C CA . ARG A 1 94 ? 6.676 -11.578 -4.521 1.00 93.50 94 ARG A CA 1
ATOM 773 C C . ARG A 1 94 ? 7.672 -10.434 -4.728 1.00 93.50 94 ARG A C 1
ATOM 775 O O . ARG A 1 94 ? 8.211 -9.927 -3.754 1.00 93.50 94 ARG A O 1
ATOM 782 N N . GLU A 1 95 ? 7.921 -10.038 -5.972 1.00 94.50 95 GLU A N 1
ATOM 783 C CA . GLU A 1 95 ? 8.876 -8.973 -6.306 1.00 94.50 95 GLU A CA 1
ATOM 784 C C . GLU A 1 95 ? 8.238 -7.570 -6.306 1.00 94.50 95 GLU A C 1
ATOM 786 O O . GLU A 1 95 ? 8.955 -6.570 -6.355 1.00 94.50 95 GLU A O 1
ATOM 791 N N . GLY A 1 96 ? 6.902 -7.481 -6.237 1.00 94.88 96 GLY A N 1
ATOM 792 C CA . GLY A 1 96 ? 6.144 -6.238 -6.387 1.00 94.88 96 GLY A CA 1
ATOM 793 C C . GLY A 1 96 ? 6.254 -5.685 -7.804 1.00 94.88 96 GLY A C 1
ATOM 794 O O . GLY A 1 96 ? 6.966 -4.712 -8.055 1.00 94.88 96 GLY A O 1
ATOM 795 N N . ASN A 1 97 ? 5.606 -6.348 -8.758 1.00 95.50 97 ASN A N 1
ATOM 796 C CA . ASN A 1 97 ? 5.750 -6.041 -10.175 1.00 95.50 97 ASN A CA 1
ATOM 797 C C . ASN A 1 97 ? 5.164 -4.672 -10.556 1.00 95.50 97 ASN A C 1
ATOM 799 O O . ASN A 1 97 ? 4.261 -4.140 -9.914 1.00 95.50 97 ASN A O 1
ATOM 803 N N . TYR A 1 98 ? 5.658 -4.122 -11.669 1.00 94.75 98 TYR A N 1
ATOM 804 C CA . TYR A 1 98 ? 5.047 -2.954 -12.304 1.00 94.75 98 TYR A CA 1
ATOM 805 C C . TYR A 1 98 ? 3.625 -3.278 -12.758 1.00 94.75 98 TYR A C 1
ATOM 807 O O . TYR A 1 98 ? 3.372 -4.361 -13.290 1.00 94.75 98 TYR A O 1
ATOM 815 N N . THR A 1 99 ? 2.732 -2.310 -12.603 1.00 93.75 99 THR A N 1
ATOM 816 C CA . THR A 1 99 ? 1.313 -2.445 -12.944 1.00 93.75 99 THR A CA 1
ATOM 817 C C . THR A 1 99 ? 0.908 -1.610 -14.155 1.00 93.75 99 THR A C 1
ATOM 819 O O . THR A 1 99 ? -0.042 -1.956 -14.848 1.00 93.75 99 THR A O 1
ATOM 822 N N . CYS A 1 100 ? 1.712 -0.603 -14.506 1.00 91.56 100 CYS A N 1
ATOM 823 C CA . CYS A 1 100 ? 1.510 0.238 -15.676 1.00 91.56 100 CYS A CA 1
ATOM 824 C C . CYS A 1 100 ? 2.760 0.262 -16.565 1.00 91.56 100 CYS A C 1
ATOM 826 O O . CYS A 1 100 ? 3.889 0.424 -16.091 1.00 91.56 100 CYS A O 1
ATOM 828 N N . PHE A 1 101 ? 2.543 0.124 -17.874 1.00 89.38 101 PHE A N 1
ATOM 829 C CA . PHE A 1 101 ? 3.571 0.182 -18.908 1.00 89.38 101 PHE A CA 1
ATOM 830 C C . PHE A 1 101 ? 3.119 1.144 -20.004 1.00 89.38 101 PHE A C 1
ATOM 832 O O . PHE A 1 101 ? 2.067 0.958 -20.614 1.00 89.38 101 PHE A O 1
ATOM 839 N N . ALA A 1 102 ? 3.924 2.167 -20.258 1.00 82.50 102 ALA A N 1
ATOM 840 C CA . ALA A 1 102 ? 3.682 3.166 -21.285 1.00 82.50 102 ALA A CA 1
ATOM 841 C C . ALA A 1 102 ? 4.931 3.335 -22.156 1.00 82.50 102 ALA A C 1
ATOM 843 O O . ALA A 1 102 ? 6.040 2.990 -21.755 1.00 82.50 102 ALA A O 1
ATOM 844 N N . ASN A 1 103 ? 4.785 3.985 -23.314 1.00 77.88 103 ASN A N 1
ATOM 845 C CA . ASN A 1 103 ? 5.893 4.248 -24.248 1.00 77.88 103 ASN A CA 1
ATOM 846 C C . ASN A 1 103 ? 7.125 4.927 -23.610 1.00 77.88 103 ASN A C 1
ATOM 848 O O . ASN A 1 103 ? 8.202 4.935 -24.198 1.00 77.88 103 ASN A O 1
ATOM 852 N N . ARG A 1 104 ? 6.965 5.556 -22.438 1.00 78.44 104 ARG A N 1
ATOM 853 C CA . ARG A 1 104 ? 8.014 6.299 -21.724 1.00 78.44 104 ARG A CA 1
ATOM 854 C C . ARG A 1 104 ? 8.539 5.598 -20.469 1.00 78.44 104 ARG A C 1
ATOM 856 O O . ARG A 1 104 ? 9.333 6.200 -19.753 1.00 78.44 104 ARG A O 1
ATOM 863 N N . GLY A 1 105 ? 8.115 4.369 -20.190 1.00 88.06 105 GLY A N 1
ATOM 864 C CA . GLY A 1 105 ? 8.601 3.609 -19.044 1.00 88.06 105 GLY A CA 1
ATOM 865 C C . GLY A 1 105 ? 7.531 2.757 -18.378 1.00 88.06 105 GLY A C 1
ATOM 866 O O . GLY A 1 105 ? 6.490 2.445 -18.950 1.00 88.06 105 GLY A O 1
ATOM 867 N N . LYS A 1 106 ? 7.826 2.368 -17.144 1.00 93.00 106 LYS A N 1
ATOM 868 C CA . LYS A 1 106 ? 7.031 1.442 -16.343 1.00 93.00 106 LYS A CA 1
ATOM 869 C C . LYS A 1 106 ? 6.914 1.968 -14.921 1.00 93.00 106 LYS A C 1
ATOM 871 O O . LYS A 1 106 ? 7.865 2.565 -14.415 1.00 93.00 106 LYS A O 1
ATOM 876 N N . SER A 1 107 ? 5.773 1.741 -14.289 1.00 95.00 107 SER A N 1
ATOM 877 C CA . SER A 1 107 ? 5.507 2.192 -12.925 1.00 95.00 107 SER A CA 1
ATOM 878 C C . SER A 1 107 ? 4.598 1.224 -12.176 1.00 95.00 107 SER A C 1
ATOM 880 O O . SER A 1 107 ? 3.793 0.520 -12.783 1.00 95.00 107 SER A O 1
ATOM 882 N N . ALA A 1 108 ? 4.722 1.199 -10.853 1.00 96.12 108 ALA A N 1
ATOM 883 C CA . ALA A 1 108 ? 3.719 0.613 -9.973 1.00 96.12 108 ALA A CA 1
ATOM 884 C C . ALA A 1 108 ? 2.800 1.750 -9.506 1.00 96.12 108 ALA A C 1
ATOM 886 O O . ALA A 1 108 ? 3.243 2.646 -8.785 1.00 96.12 108 ALA A O 1
ATOM 887 N N . VAL A 1 109 ? 1.561 1.772 -9.999 1.00 96.38 109 VAL A N 1
ATOM 888 C CA . VAL A 1 109 ? 0.573 2.834 -9.709 1.00 96.38 109 VAL A CA 1
ATOM 889 C C . VAL A 1 109 ? -0.845 2.304 -9.527 1.00 96.38 109 VAL A C 1
ATOM 891 O O . VAL A 1 109 ? -1.626 2.930 -8.810 1.00 96.38 109 VAL A O 1
ATOM 894 N N . ASP A 1 110 ? -1.156 1.146 -10.110 1.00 96.50 110 ASP A N 1
ATOM 895 C CA . ASP A 1 110 ? -2.358 0.388 -9.786 1.00 96.50 110 ASP A CA 1
ATOM 896 C C . ASP A 1 110 ? -2.114 -0.488 -8.560 1.00 96.50 110 ASP A C 1
ATOM 898 O O . ASP A 1 110 ? -1.143 -1.253 -8.519 1.00 96.50 110 ASP A O 1
ATOM 902 N N . TYR A 1 111 ? -3.006 -0.401 -7.579 1.00 97.31 111 TYR A N 1
ATOM 903 C CA . TYR A 1 111 ? -2.889 -1.145 -6.330 1.00 97.31 111 TYR A CA 1
ATOM 904 C C . TYR A 1 111 ? -4.213 -1.775 -5.920 1.00 97.31 111 TYR A C 1
ATOM 906 O O . TYR A 1 111 ? -5.285 -1.280 -6.268 1.00 97.31 111 TYR A O 1
ATOM 914 N N . ILE A 1 112 ? -4.121 -2.827 -5.109 1.00 98.00 112 ILE A N 1
ATOM 915 C CA . ILE A 1 112 ? -5.190 -3.222 -4.188 1.00 98.00 112 ILE A CA 1
ATOM 916 C C . ILE A 1 112 ? -4.688 -2.944 -2.773 1.00 98.00 112 ILE A C 1
ATOM 918 O O . ILE A 1 112 ? -3.558 -3.303 -2.458 1.00 98.00 112 ILE A O 1
ATOM 922 N N . ALA A 1 113 ? -5.500 -2.311 -1.932 1.00 97.94 113 ALA A N 1
ATOM 923 C CA . ALA A 1 113 ? -5.197 -2.025 -0.536 1.00 97.94 113 ALA A CA 1
ATOM 924 C C . ALA A 1 113 ? -6.364 -2.473 0.347 1.00 97.94 113 ALA A C 1
ATOM 926 O O . ALA A 1 113 ? -7.514 -2.219 -0.005 1.00 97.94 113 ALA A O 1
ATOM 927 N N . ILE A 1 114 ? -6.098 -3.131 1.473 1.00 98.06 114 ILE A N 1
ATOM 928 C CA . ILE A 1 114 ? -7.147 -3.670 2.352 1.00 98.06 114 ILE A CA 1
ATOM 929 C C . ILE A 1 114 ? -6.870 -3.363 3.820 1.00 98.06 114 ILE A C 1
ATOM 931 O O . ILE A 1 114 ? -5.710 -3.255 4.217 1.00 98.06 114 ILE A O 1
ATOM 935 N N . SER A 1 115 ? -7.926 -3.264 4.625 1.00 96.94 115 SER A N 1
ATOM 936 C CA . SER A 1 115 ? -7.810 -3.167 6.084 1.00 96.94 115 SER A CA 1
ATOM 937 C C . SER A 1 115 ? -7.121 -4.394 6.692 1.00 96.94 115 SER A C 1
ATOM 939 O O . SER A 1 115 ? -7.314 -5.516 6.213 1.00 96.94 115 SER A O 1
ATOM 941 N N . THR A 1 116 ? -6.370 -4.209 7.783 1.00 95.94 116 THR A N 1
ATOM 942 C CA . THR A 1 116 ? -5.664 -5.287 8.508 1.00 95.94 116 THR A CA 1
ATOM 943 C C . THR A 1 116 ? -6.496 -6.554 8.737 1.00 95.94 116 THR A C 1
ATOM 945 O O . THR A 1 116 ? -6.000 -7.641 8.420 1.00 95.94 116 THR A O 1
ATOM 948 N N . PRO A 1 117 ? -7.761 -6.487 9.211 1.00 95.56 117 PRO A N 1
ATOM 949 C CA . PRO A 1 117 ? -8.551 -7.690 9.479 1.00 95.56 117 PRO A CA 1
ATOM 950 C C . PRO A 1 117 ? -8.807 -8.553 8.240 1.00 95.56 117 PRO A C 1
ATOM 952 O O . PRO A 1 117 ? -9.020 -9.761 8.374 1.00 95.56 117 PRO A O 1
ATOM 955 N N . LEU A 1 118 ? -8.752 -7.966 7.039 1.00 97.00 118 LEU A N 1
ATOM 956 C CA . LEU A 1 118 ? -9.016 -8.661 5.785 1.00 97.00 118 LEU A CA 1
ATOM 957 C C . LEU A 1 118 ? -7.833 -9.509 5.298 1.00 97.00 118 LEU A C 1
ATOM 959 O O . LEU A 1 118 ? -8.045 -10.455 4.538 1.00 97.00 118 LEU A O 1
ATOM 963 N N . PHE A 1 119 ? -6.604 -9.232 5.751 1.00 96.12 119 PHE A N 1
ATOM 964 C CA . PHE A 1 119 ? -5.403 -9.940 5.285 1.00 96.12 119 PHE A CA 1
ATOM 965 C C . PHE A 1 119 ? -5.461 -11.450 5.515 1.00 96.12 119 PHE A C 1
ATOM 967 O O . PHE A 1 119 ? -4.990 -12.213 4.675 1.00 96.12 119 PHE A O 1
ATOM 974 N N . GLN A 1 120 ? -6.082 -11.896 6.611 1.00 94.69 120 GLN A N 1
ATOM 975 C CA . GLN A 1 120 ? -6.207 -13.322 6.935 1.00 94.69 120 GLN A CA 1
ATOM 976 C C . GLN A 1 120 ? -7.049 -14.115 5.920 1.00 94.69 120 GLN A C 1
ATOM 978 O O . GLN A 1 120 ? -6.966 -15.341 5.883 1.00 94.69 120 GLN A O 1
ATOM 983 N N . TYR A 1 121 ? -7.864 -13.430 5.111 1.00 97.12 121 TYR A N 1
ATOM 984 C CA . TYR A 1 121 ? -8.727 -14.050 4.106 1.00 97.12 121 TYR A CA 1
ATOM 985 C C . TYR A 1 121 ? -8.103 -14.065 2.706 1.00 97.12 121 TYR A C 1
ATOM 987 O O . TYR A 1 121 ? -8.658 -14.685 1.797 1.00 97.12 121 TYR A O 1
ATOM 995 N N . ILE A 1 122 ? -6.959 -13.404 2.508 1.00 97.12 122 ILE A N 1
ATOM 996 C CA . ILE A 1 122 ? -6.278 -13.370 1.214 1.00 97.12 122 ILE A CA 1
ATOM 997 C C . ILE A 1 122 ? -5.393 -14.608 1.077 1.00 97.12 122 ILE A C 1
ATOM 999 O O . ILE A 1 122 ? -4.408 -14.769 1.793 1.00 97.12 122 ILE A O 1
ATOM 1003 N N . ALA A 1 123 ? -5.740 -15.484 0.134 1.00 96.94 123 ALA A N 1
ATOM 1004 C CA . ALA A 1 123 ? -4.948 -16.677 -0.160 1.00 96.94 123 ALA A CA 1
ATOM 1005 C C . ALA A 1 123 ? -3.693 -16.354 -0.989 1.00 96.94 123 ALA A C 1
ATOM 1007 O O . ALA A 1 123 ? -2.621 -16.894 -0.725 1.00 96.94 123 ALA A O 1
ATOM 1008 N N . ASP A 1 124 ? -3.834 -15.490 -1.996 1.00 96.94 124 ASP A N 1
ATOM 1009 C CA . ASP A 1 124 ? -2.748 -15.041 -2.866 1.00 96.94 124 ASP A CA 1
ATOM 1010 C C . ASP A 1 124 ? -3.129 -13.722 -3.560 1.00 96.94 124 ASP A C 1
ATOM 1012 O O . ASP A 1 124 ? -4.310 -13.377 -3.662 1.00 96.94 124 ASP A O 1
ATOM 1016 N N . PHE A 1 125 ? -2.130 -13.005 -4.067 1.00 96.31 125 PHE A N 1
ATOM 1017 C CA . PHE A 1 125 ? -2.286 -11.820 -4.906 1.00 96.31 125 PHE A CA 1
ATOM 1018 C C . PHE A 1 125 ? -1.227 -11.856 -6.007 1.00 96.31 125 PHE A C 1
ATOM 1020 O O . PHE A 1 125 ? -0.060 -12.129 -5.737 1.00 96.31 125 PHE A O 1
ATOM 1027 N N . SER A 1 126 ? -1.629 -11.570 -7.247 1.00 94.88 126 SER A N 1
ATOM 1028 C CA . SER A 1 126 ? -0.725 -11.582 -8.397 1.00 94.88 126 SER A CA 1
ATOM 1029 C C . SER A 1 126 ? -0.964 -10.397 -9.323 1.00 94.88 126 SER A C 1
ATOM 1031 O O . SER A 1 126 ? -2.102 -9.982 -9.550 1.00 94.88 126 SER A O 1
ATOM 1033 N N . VAL A 1 127 ? 0.126 -9.884 -9.892 1.00 92.00 127 VAL A N 1
ATOM 1034 C CA . VAL A 1 127 ? 0.099 -8.938 -11.009 1.00 92.00 127 VAL A CA 1
ATOM 1035 C C . VAL A 1 127 ? 0.391 -9.733 -12.286 1.00 92.00 127 VAL A C 1
ATOM 1037 O O . VAL A 1 127 ? 1.489 -10.279 -12.424 1.00 92.00 127 VAL A O 1
ATOM 1040 N N . PRO A 1 128 ? -0.564 -9.850 -13.228 1.00 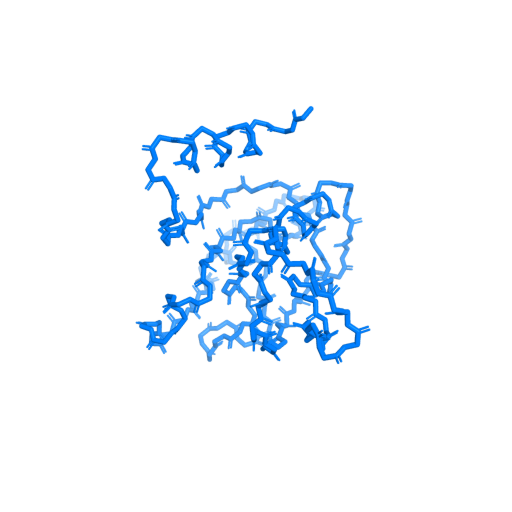84.50 128 PRO A N 1
ATOM 1041 C CA . PRO A 1 128 ? -0.379 -10.676 -14.413 1.00 84.50 128 PRO A CA 1
ATOM 1042 C C . PRO A 1 128 ? 0.790 -10.200 -15.284 1.00 84.50 128 PRO A C 1
ATOM 1044 O O . PRO A 1 128 ? 0.839 -9.049 -15.717 1.00 84.50 128 PRO A O 1
ATOM 1047 N N . LEU A 1 129 ? 1.680 -11.128 -15.649 1.00 68.12 129 LEU A N 1
ATOM 1048 C CA . LEU A 1 129 ? 2.796 -10.872 -16.572 1.00 68.12 129 LEU A CA 1
ATOM 1049 C C . LEU A 1 129 ? 2.337 -10.437 -17.973 1.00 68.12 129 LEU A C 1
ATOM 1051 O O . LEU A 1 129 ? 3.128 -9.877 -18.727 1.00 68.12 129 LEU A O 1
ATOM 1055 N N . SER A 1 130 ? 1.068 -10.651 -18.336 1.00 61.34 130 SER A N 1
ATOM 1056 C CA . SER A 1 130 ? 0.513 -10.215 -19.623 1.00 61.34 130 SER A CA 1
ATOM 1057 C C . SER A 1 130 ? 0.595 -8.701 -19.838 1.00 61.34 130 SER A C 1
ATOM 1059 O O . SER A 1 130 ? 0.604 -8.267 -20.985 1.00 61.34 130 SER A O 1
ATOM 1061 N N . TYR A 1 131 ? 0.728 -7.899 -18.776 1.00 56.19 131 TYR A N 1
ATOM 1062 C CA . TYR A 1 131 ? 1.008 -6.461 -18.881 1.00 56.19 131 TYR A CA 1
ATOM 1063 C C . TYR A 1 131 ? 2.406 -6.144 -19.443 1.00 56.19 131 TYR A C 1
ATOM 1065 O O . TYR A 1 131 ? 2.636 -5.045 -19.941 1.00 56.19 131 TYR A O 1
ATOM 1073 N N . GLN A 1 132 ? 3.334 -7.103 -19.410 1.00 53.53 132 GLN A N 1
ATOM 1074 C CA . GLN A 1 132 ? 4.729 -6.923 -19.822 1.00 53.53 132 GLN A CA 1
ATOM 1075 C C . GLN A 1 132 ? 4.977 -7.236 -21.306 1.00 53.53 132 GLN A C 1
ATOM 1077 O O . GLN A 1 132 ? 6.042 -6.909 -21.818 1.00 53.53 132 GLN A O 1
ATOM 1082 N N . MET A 1 133 ? 4.031 -7.888 -21.996 1.00 52.03 133 MET A N 1
ATOM 1083 C CA . MET A 1 133 ? 4.252 -8.472 -23.330 1.00 52.03 133 MET A CA 1
ATOM 1084 C C . MET A 1 133 ? 3.706 -7.653 -24.513 1.00 52.03 133 MET A C 1
ATOM 1086 O O . MET A 1 133 ? 3.905 -8.061 -25.655 1.00 52.03 133 MET A O 1
ATOM 1090 N N . TYR A 1 134 ? 3.028 -6.526 -24.272 1.00 50.28 134 TYR A N 1
ATOM 1091 C CA . TYR A 1 134 ? 2.361 -5.737 -25.325 1.00 50.28 134 TYR A CA 1
ATOM 1092 C C . TYR A 1 134 ? 2.947 -4.334 -25.563 1.00 50.28 134 TYR A C 1
ATOM 1094 O O . TYR A 1 134 ? 2.297 -3.523 -26.220 1.00 50.28 134 TYR A O 1
ATOM 1102 N N . ASN A 1 135 ? 4.163 -4.054 -25.079 1.00 46.94 135 ASN A N 1
ATOM 1103 C CA . ASN A 1 135 ? 4.909 -2.834 -25.417 1.00 46.94 135 ASN A CA 1
ATOM 1104 C C . ASN A 1 135 ? 6.250 -3.165 -26.069 1.00 46.94 135 ASN A C 1
ATOM 1106 O O . ASN A 1 135 ? 7.014 -3.941 -25.454 1.00 46.94 135 ASN A O 1
#

Organism: Patella caerulea (NCBI:txid87958)

Foldseek 3Di:
DDPVLVVVVVCCVPPNQDKDKDWFFQVWFQAQDDLEDPPQDCPPPPDDPPDDGAPDDQGFAAPRRDGDPSNVVVSVSSHRNQKAWQARRFPQRVRRDFQDDDPVGTGNGTTMIIHPVCPVVDPGDHRDCVNVPPD

Sequence (135 aa):
MSVLQDVLIEIRTEYGFVDITLAGDFNSRTGDLEDYVENDSLRYIQDIEIYEPDIFNIRRHNLDKEINNYGRQLIDLLKTYGIHLLNGRFPGDREGNYTCFANRGKSAVDYIAISTPLFQYIADFSVPLSYQMYN

Secondary structur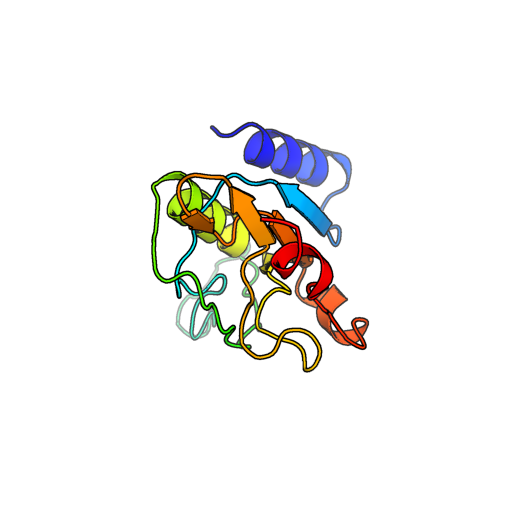e (DSSP, 8-state):
--HHHHHHHHHHHHH-S---EEEEE----BTT--SS-TT--GGG--S-SS------------S---B-HHHHHHHHHHHHTTEEE-TTTSGGGTT----EEETTEEE--EEEEEEGGGGGG-------GGGGS--

pLDDT: mean 89.52, std 12.16, range [46.94, 98.25]

Radius of gyration: 15.81 Å; chains: 1; bounding box: 34×34×54 Å